Protein AF-A0A521SYL1-F1 (afdb_monomer_lite)

pLDDT: mean 88.96, std 10.72, range [40.34, 98.25]

Secondary structure (DSSP, 8-state):
------HHHHHHHHHHHTT---EE-TTT-PEE--HHHHHHHHHHHHHHTT-SSPPPHHHHHHHHHTSSPPPHHHHHHHHHHHHHHTT--HHHHT---------TTT--TT----S--EE-SSTT---EE--SSTT---SSHHHHHHHHHHHHHHT---

Structure (mmCIF, N/CA/C/O backbone):
data_AF-A0A521SYL1-F1
#
_entry.id   AF-A0A521SYL1-F1
#
loop_
_atom_site.group_PDB
_atom_site.id
_atom_site.type_symbol
_atom_site.label_atom_id
_atom_site.label_alt_id
_atom_site.label_comp_id
_atom_site.label_asym_id
_atom_site.label_entity_id
_atom_site.label_seq_id
_atom_site.pdbx_PDB_ins_code
_atom_site.Cartn_x
_atom_site.Cartn_y
_atom_site.Cartn_z
_atom_site.occupancy
_atom_site.B_iso_or_equiv
_atom_site.auth_seq_id
_atom_site.auth_comp_id
_atom_site.auth_asym_id
_atom_site.auth_atom_id
_atom_site.pdbx_PDB_model_num
ATOM 1 N N . MET A 1 1 ? 18.783 -7.996 12.661 1.00 40.34 1 MET A N 1
ATOM 2 C CA . MET A 1 1 ? 19.261 -7.166 11.539 1.00 40.34 1 MET A CA 1
ATOM 3 C C . MET A 1 1 ? 18.331 -7.431 10.374 1.00 40.34 1 MET A C 1
ATOM 5 O O . MET A 1 1 ? 18.412 -8.509 9.807 1.00 40.34 1 MET A O 1
ATOM 9 N N . SER A 1 2 ? 17.375 -6.540 10.106 1.00 52.72 2 SER A N 1
ATOM 10 C CA . SER A 1 2 ? 16.539 -6.661 8.908 1.00 52.72 2 SER A CA 1
ATOM 11 C C . SER A 1 2 ? 17.394 -6.290 7.705 1.00 52.72 2 SER A C 1
ATOM 13 O O . SER A 1 2 ? 17.942 -5.188 7.682 1.00 52.72 2 SER A O 1
ATOM 15 N N . GLU A 1 3 ? 17.537 -7.195 6.740 1.00 66.12 3 GLU A N 1
ATOM 16 C CA . GLU A 1 3 ? 18.073 -6.844 5.428 1.00 66.12 3 GLU A CA 1
ATOM 17 C C . GLU A 1 3 ? 17.220 -5.705 4.867 1.00 66.12 3 GLU A C 1
ATOM 19 O O . GLU A 1 3 ? 16.008 -5.839 4.681 1.00 66.12 3 GLU A O 1
ATOM 24 N N . LEU A 1 4 ? 17.837 -4.539 4.676 1.00 73.81 4 LEU A N 1
ATOM 25 C CA . LEU A 1 4 ? 17.178 -3.428 4.010 1.00 73.81 4 LEU A CA 1
ATOM 26 C C . LEU A 1 4 ? 16.922 -3.869 2.571 1.00 73.81 4 LEU A C 1
ATOM 28 O O . LEU A 1 4 ? 17.861 -4.031 1.794 1.00 73.81 4 LEU A O 1
ATOM 32 N N . ILE A 1 5 ? 15.651 -4.087 2.230 1.00 83.44 5 ILE A N 1
ATOM 33 C CA . ILE A 1 5 ? 15.237 -4.407 0.864 1.00 83.44 5 ILE A CA 1
ATOM 34 C C . ILE A 1 5 ? 15.779 -3.309 -0.051 1.00 83.44 5 ILE A C 1
ATOM 36 O O . ILE A 1 5 ? 15.399 -2.141 0.067 1.00 83.44 5 ILE A O 1
ATOM 40 N N . ASN A 1 6 ? 16.662 -3.681 -0.978 1.00 93.00 6 ASN A N 1
ATOM 41 C CA . ASN A 1 6 ? 17.156 -2.762 -1.989 1.00 93.00 6 ASN A CA 1
ATOM 42 C C . ASN A 1 6 ? 16.035 -2.490 -3.003 1.00 93.00 6 ASN A C 1
ATOM 44 O O . ASN A 1 6 ? 15.842 -3.229 -3.969 1.00 93.00 6 ASN A O 1
ATOM 48 N N . ILE A 1 7 ? 15.282 -1.414 -2.770 1.00 93.50 7 ILE A N 1
ATOM 49 C CA . ILE A 1 7 ? 14.122 -1.029 -3.587 1.00 93.50 7 ILE A CA 1
ATOM 50 C C . ILE A 1 7 ? 14.477 -0.865 -5.065 1.00 93.50 7 ILE A C 1
ATOM 52 O O . ILE A 1 7 ? 13.649 -1.154 -5.925 1.00 93.50 7 ILE A O 1
ATOM 56 N N . GLN A 1 8 ? 15.697 -0.432 -5.378 1.00 93.50 8 GLN A N 1
ATOM 57 C CA . GLN A 1 8 ? 16.129 -0.221 -6.759 1.00 93.50 8 GLN A CA 1
ATOM 58 C C . GLN A 1 8 ? 16.269 -1.563 -7.477 1.00 93.50 8 GLN A C 1
ATOM 60 O O . GLN A 1 8 ? 15.731 -1.731 -8.568 1.00 93.50 8 GLN A O 1
ATOM 65 N N . GLN A 1 9 ? 16.917 -2.536 -6.829 1.00 92.75 9 GLN A N 1
ATOM 66 C CA . GLN A 1 9 ? 17.039 -3.895 -7.354 1.00 92.75 9 GLN A CA 1
ATOM 67 C C . GLN A 1 9 ? 15.668 -4.558 -7.504 1.00 92.75 9 GLN A C 1
ATOM 69 O O . GLN A 1 9 ? 15.395 -5.187 -8.521 1.00 92.75 9 GLN A O 1
ATOM 74 N N . PHE A 1 10 ? 14.774 -4.342 -6.541 1.00 93.44 10 PHE A N 1
ATOM 75 C CA . PHE A 1 10 ? 13.423 -4.888 -6.604 1.00 93.44 10 PHE A CA 1
ATOM 76 C C . PHE A 1 10 ? 12.596 -4.289 -7.751 1.00 93.44 10 PHE A C 1
ATOM 78 O O . PHE A 1 10 ? 11.907 -5.007 -8.473 1.00 93.44 10 PHE A O 1
ATOM 85 N N . LEU A 1 11 ? 12.700 -2.975 -7.974 1.00 93.94 11 LEU A N 1
ATOM 86 C CA . LEU A 1 11 ? 12.081 -2.324 -9.128 1.00 93.94 11 LEU A CA 1
ATOM 87 C C . LEU A 1 11 ? 12.666 -2.834 -10.451 1.00 93.94 11 LEU A C 1
ATOM 89 O O . LEU A 1 11 ? 11.896 -3.049 -11.384 1.00 93.94 11 LEU A O 1
ATOM 93 N N . SER A 1 12 ? 13.977 -3.087 -10.530 1.00 94.12 12 SER A N 1
ATOM 94 C CA . SER A 1 12 ? 14.588 -3.730 -11.702 1.00 94.12 12 SER A CA 1
ATOM 95 C C . SER A 1 12 ? 13.945 -5.086 -11.998 1.00 94.12 12 SER A C 1
ATOM 97 O O . SER A 1 12 ? 13.530 -5.311 -13.132 1.00 94.12 12 SER A O 1
ATOM 99 N N . THR A 1 13 ? 13.772 -5.941 -10.983 1.00 94.25 13 THR A N 1
ATOM 100 C CA . THR A 1 13 ? 13.094 -7.241 -11.125 1.00 94.25 13 THR A CA 1
ATOM 101 C C . THR A 1 13 ? 11.650 -7.084 -11.602 1.00 94.25 13 THR A C 1
ATOM 103 O O . THR A 1 13 ? 11.205 -7.822 -12.477 1.00 94.25 13 THR A O 1
ATOM 106 N N . ILE A 1 14 ? 10.918 -6.094 -11.081 1.00 93.50 14 ILE A N 1
ATOM 107 C CA . ILE A 1 14 ? 9.549 -5.794 -11.530 1.00 93.50 14 ILE A CA 1
ATOM 108 C C . ILE A 1 14 ? 9.527 -5.383 -13.011 1.00 93.50 14 ILE A C 1
ATOM 110 O O . ILE A 1 14 ? 8.650 -5.829 -13.755 1.00 93.50 14 ILE A O 1
ATOM 114 N N . PHE A 1 15 ? 10.452 -4.525 -13.452 1.00 95.38 15 PHE A N 1
ATOM 115 C CA . PHE A 1 15 ? 10.508 -4.087 -14.849 1.00 95.38 15 PHE A CA 1
ATOM 116 C C . PHE A 1 15 ? 10.892 -5.228 -15.791 1.00 95.38 15 PHE A C 1
ATOM 118 O O . PHE A 1 15 ? 10.240 -5.405 -16.820 1.00 95.38 15 PHE A O 1
ATOM 125 N N . GLU A 1 16 ? 11.894 -6.022 -15.421 1.00 94.19 16 GLU A N 1
ATOM 126 C CA . GLU A 1 16 ? 12.348 -7.182 -16.186 1.00 94.19 16 GLU A CA 1
ATOM 127 C C . GLU A 1 16 ? 11.240 -8.230 -16.332 1.00 94.19 16 GLU A C 1
ATOM 129 O O . GLU A 1 16 ? 10.877 -8.591 -17.450 1.00 94.19 16 GLU A O 1
ATOM 134 N N . ALA A 1 17 ? 10.614 -8.641 -15.226 1.00 93.19 17 ALA A N 1
ATOM 135 C CA . ALA A 1 17 ? 9.551 -9.645 -15.244 1.00 93.19 17 ALA A CA 1
ATOM 136 C C . ALA A 1 17 ? 8.313 -9.210 -16.044 1.00 93.19 17 ALA A C 1
ATOM 138 O O . ALA A 1 17 ? 7.546 -10.043 -16.524 1.00 93.19 17 ALA A O 1
ATOM 139 N N . LYS A 1 18 ? 8.104 -7.898 -16.197 1.00 93.44 18 LYS A N 1
ATOM 140 C CA . LYS A 1 18 ? 7.026 -7.334 -17.017 1.00 93.44 18 LYS A CA 1
ATOM 141 C C . LYS A 1 18 ? 7.431 -7.081 -18.473 1.00 93.44 18 LYS A C 1
ATOM 143 O O . LYS A 1 18 ? 6.593 -6.583 -19.223 1.00 93.44 18 LYS A O 1
ATOM 148 N N . GLY A 1 19 ? 8.671 -7.380 -18.870 1.00 94.62 19 GLY A N 1
ATOM 149 C CA . GLY A 1 19 ? 9.187 -7.104 -20.215 1.00 94.62 19 GLY A CA 1
ATOM 150 C C . GLY A 1 19 ? 9.231 -5.609 -20.546 1.00 94.62 19 GLY A C 1
ATOM 151 O O . GLY A 1 19 ? 8.980 -5.222 -21.683 1.00 94.62 19 GLY A O 1
ATOM 152 N N . ARG A 1 20 ? 9.475 -4.758 -19.541 1.00 94.00 20 ARG A N 1
ATOM 153 C CA . ARG A 1 20 ? 9.437 -3.284 -19.629 1.00 94.00 20 ARG A CA 1
ATOM 154 C C . ARG A 1 20 ? 10.835 -2.660 -19.640 1.00 94.00 20 ARG A C 1
ATOM 156 O O . ARG A 1 20 ? 11.056 -1.610 -19.036 1.00 94.00 20 ARG A O 1
ATOM 163 N N . THR A 1 21 ? 11.790 -3.331 -20.271 1.00 93.19 21 THR A N 1
ATOM 164 C CA . THR A 1 21 ? 13.190 -2.903 -20.337 1.00 93.19 21 THR A CA 1
ATOM 165 C C . THR A 1 21 ? 13.603 -2.715 -21.799 1.00 93.19 21 THR A C 1
ATOM 167 O O . THR A 1 21 ? 13.252 -3.512 -22.663 1.00 93.19 21 THR A O 1
ATOM 170 N N . GLU A 1 22 ? 14.323 -1.631 -22.093 1.00 92.88 22 GLU A N 1
ATOM 171 C CA . GLU A 1 22 ? 14.836 -1.310 -23.440 1.00 92.88 22 GLU A CA 1
ATOM 172 C C . GLU A 1 22 ? 16.319 -1.686 -23.603 1.00 92.88 22 GLU A C 1
ATOM 174 O O . GLU A 1 22 ? 16.859 -1.690 -24.706 1.00 92.88 22 GLU A O 1
ATOM 179 N N . GLY A 1 23 ? 16.997 -1.986 -22.495 1.00 92.81 23 GLY A N 1
ATOM 180 C CA . GLY A 1 23 ? 18.421 -2.292 -22.448 1.00 92.81 23 GLY A CA 1
ATOM 181 C C . GLY A 1 23 ? 18.978 -2.105 -21.042 1.00 92.81 23 GLY A C 1
ATOM 182 O O . GLY A 1 23 ? 18.219 -1.948 -20.085 1.00 92.81 23 GLY A O 1
ATOM 183 N N . VAL A 1 24 ? 20.303 -2.091 -20.919 1.00 93.56 24 VAL A N 1
ATOM 184 C CA . VAL A 1 24 ? 21.017 -1.849 -19.658 1.00 93.56 24 VAL A CA 1
ATOM 185 C C . VAL A 1 24 ? 21.933 -0.645 -19.842 1.00 93.56 24 VAL A C 1
ATOM 187 O O . VAL A 1 24 ? 22.672 -0.568 -20.821 1.00 93.56 24 VAL A O 1
ATOM 190 N N . ASP A 1 25 ? 21.881 0.306 -18.913 1.00 90.62 25 ASP A N 1
ATOM 191 C CA . ASP A 1 25 ? 22.804 1.435 -18.875 1.00 90.62 25 ASP A CA 1
ATOM 192 C C . ASP A 1 25 ? 24.220 0.917 -18.562 1.00 90.62 25 ASP A C 1
ATOM 194 O O . ASP A 1 25 ? 24.444 0.388 -17.468 1.00 90.62 25 ASP A O 1
ATOM 198 N N . PRO A 1 26 ? 25.198 1.091 -19.470 1.00 91.69 26 PRO A N 1
ATOM 199 C C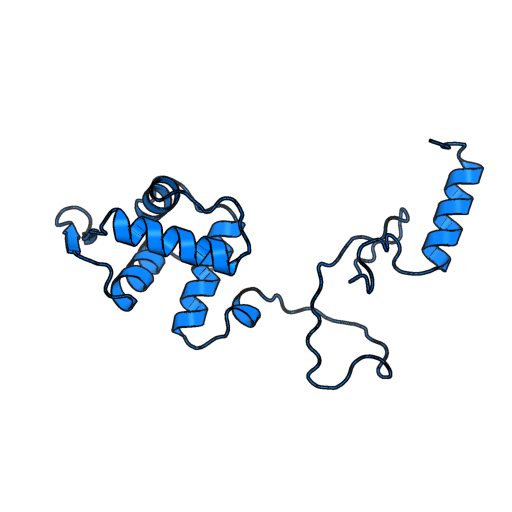A . PRO A 1 26 ? 26.546 0.559 -19.287 1.00 91.69 26 PRO A CA 1
ATOM 200 C C . PRO A 1 26 ? 27.292 1.188 -18.104 1.00 91.69 26 PRO A C 1
ATOM 202 O O . PRO A 1 26 ? 28.272 0.615 -17.634 1.00 91.69 26 PRO A O 1
ATOM 205 N N . LYS A 1 27 ? 26.865 2.361 -17.616 1.00 92.50 27 LYS A N 1
ATOM 206 C CA . LYS A 1 27 ? 27.509 3.045 -16.485 1.00 92.50 27 LYS A CA 1
ATOM 207 C C . LYS A 1 27 ? 26.976 2.573 -15.143 1.00 92.50 27 LYS A C 1
ATOM 209 O O . LYS A 1 27 ? 27.730 2.493 -14.180 1.00 92.50 27 LYS A O 1
ATOM 214 N N . THR A 1 28 ? 25.671 2.328 -15.064 1.00 89.56 28 THR A N 1
ATOM 215 C CA . THR A 1 28 ? 24.993 2.042 -13.791 1.00 89.56 28 THR A CA 1
ATOM 216 C C . THR A 1 28 ? 24.595 0.579 -13.634 1.00 89.56 28 THR A C 1
ATOM 218 O O . THR A 1 28 ? 24.240 0.174 -12.529 1.00 89.56 28 THR A O 1
ATOM 221 N N . GLY A 1 29 ? 24.623 -0.211 -14.713 1.00 90.38 29 GLY A N 1
ATOM 222 C CA . GLY A 1 29 ? 24.138 -1.592 -14.733 1.00 90.38 29 GLY A CA 1
ATOM 223 C C . GLY A 1 29 ? 22.619 -1.713 -14.566 1.00 90.38 29 GLY A C 1
ATOM 224 O O . GLY A 1 29 ? 22.108 -2.814 -14.384 1.00 90.38 29 GLY A O 1
ATOM 225 N N . ARG A 1 30 ? 21.881 -0.596 -14.596 1.00 89.12 30 ARG A N 1
ATOM 226 C CA . ARG A 1 30 ? 20.425 -0.565 -14.409 1.00 89.12 30 ARG A CA 1
ATOM 227 C C . ARG A 1 30 ? 19.704 -0.731 -15.736 1.00 89.12 30 ARG A C 1
ATOM 229 O O . ARG A 1 30 ? 20.183 -0.261 -16.764 1.00 89.12 30 ARG A O 1
ATOM 236 N N . PHE A 1 31 ? 18.509 -1.313 -15.709 1.00 93.06 31 PHE A N 1
ATOM 237 C CA . PHE A 1 31 ? 17.671 -1.360 -16.899 1.00 93.06 31 PHE A CA 1
ATOM 238 C C . PHE A 1 31 ? 17.236 0.044 -17.326 1.00 93.06 31 PHE A C 1
ATOM 240 O O . PHE A 1 31 ? 16.806 0.858 -16.500 1.00 93.06 31 PHE A O 1
ATOM 247 N N . LEU A 1 32 ? 17.319 0.303 -18.627 1.00 93.25 32 LEU A N 1
ATOM 248 C CA . LEU A 1 32 ? 16.690 1.446 -19.269 1.00 93.25 32 LEU A CA 1
ATOM 249 C C . LEU A 1 32 ? 15.195 1.152 -19.391 1.00 93.25 32 LEU A C 1
ATOM 251 O O . LEU A 1 32 ? 14.805 0.104 -19.901 1.00 93.25 32 LEU A O 1
ATOM 255 N N . VAL A 1 33 ? 14.367 2.064 -18.889 1.00 95.25 33 VAL A N 1
ATOM 256 C CA . VAL A 1 33 ? 12.908 1.922 -18.865 1.00 95.25 33 VAL A CA 1
ATOM 257 C C . VAL A 1 33 ? 12.303 3.120 -19.576 1.00 95.25 33 VAL A C 1
ATOM 259 O O . VAL A 1 33 ? 12.585 4.269 -19.220 1.00 95.25 33 VAL A O 1
ATOM 262 N N . SER A 1 34 ? 11.448 2.859 -20.564 1.00 96.62 34 SER A N 1
ATOM 263 C CA . SER A 1 34 ? 10.797 3.912 -21.336 1.00 96.62 34 SER A CA 1
ATOM 264 C C . SER A 1 34 ? 9.924 4.796 -20.435 1.00 96.62 34 SER A C 1
ATOM 266 O O . SER A 1 34 ? 9.343 4.356 -19.435 1.00 96.62 34 SER A O 1
ATOM 268 N N . ARG A 1 35 ? 9.739 6.070 -20.807 1.00 96.38 35 ARG A N 1
ATOM 269 C CA . ARG A 1 35 ? 8.826 6.969 -20.071 1.00 96.38 35 ARG A CA 1
ATOM 270 C C . ARG A 1 35 ? 7.392 6.421 -20.029 1.00 96.38 35 ARG A C 1
ATOM 272 O O . ARG A 1 35 ? 6.677 6.667 -19.055 1.00 96.38 35 ARG A O 1
ATOM 279 N N . LYS A 1 36 ? 6.973 5.706 -21.080 1.00 97.00 36 LYS A N 1
ATOM 280 C CA . LYS A 1 36 ? 5.656 5.067 -21.182 1.00 97.00 36 LYS A CA 1
ATOM 281 C C . LYS A 1 36 ? 5.525 3.940 -20.158 1.00 97.00 36 LYS A C 1
ATOM 283 O O . LYS A 1 36 ? 4.549 3.924 -19.412 1.00 97.00 36 LYS A O 1
ATOM 288 N N . ASP A 1 37 ? 6.518 3.064 -20.064 1.00 96.94 37 ASP A N 1
ATOM 289 C CA . ASP A 1 37 ? 6.512 1.950 -19.113 1.00 96.94 37 ASP A CA 1
ATOM 290 C C . ASP A 1 37 ? 6.599 2.430 -17.669 1.00 96.94 37 ASP A C 1
ATOM 292 O O . ASP A 1 37 ? 5.888 1.923 -16.800 1.00 96.94 37 ASP A O 1
ATOM 296 N N . MET A 1 38 ? 7.375 3.487 -17.422 1.00 97.12 38 MET A N 1
ATOM 297 C CA . MET A 1 38 ? 7.417 4.148 -16.121 1.00 97.12 38 MET A CA 1
ATOM 298 C C . MET A 1 38 ? 6.035 4.694 -15.720 1.00 97.12 38 MET A C 1
ATOM 300 O O . MET A 1 38 ? 5.623 4.571 -14.566 1.00 97.12 38 MET A O 1
ATOM 304 N N . ALA A 1 39 ? 5.287 5.267 -16.669 1.00 97.56 39 ALA A N 1
ATOM 305 C CA . ALA A 1 39 ? 3.926 5.745 -16.430 1.00 97.56 39 ALA A CA 1
ATOM 306 C C . ALA A 1 39 ? 2.940 4.603 -16.148 1.00 97.56 39 ALA A C 1
ATOM 308 O O . ALA A 1 39 ? 2.156 4.698 -15.201 1.00 97.56 39 ALA A O 1
ATOM 309 N N . LEU A 1 40 ? 3.008 3.517 -16.925 1.00 97.31 40 LEU A N 1
ATOM 310 C CA . LEU A 1 40 ? 2.171 2.331 -16.731 1.00 97.31 40 LEU A CA 1
ATOM 311 C C . LEU A 1 40 ? 2.426 1.688 -15.365 1.00 97.31 40 LEU A C 1
ATOM 313 O O . LEU A 1 40 ? 1.481 1.436 -14.617 1.00 97.31 40 LEU A O 1
ATOM 317 N N . THR A 1 41 ? 3.692 1.496 -14.988 1.00 96.75 41 THR A N 1
ATOM 318 C CA . THR A 1 41 ? 4.048 0.957 -13.669 1.00 96.75 41 THR A CA 1
ATOM 319 C C . THR A 1 41 ? 3.587 1.889 -12.546 1.00 96.75 41 THR A C 1
ATOM 321 O O . THR A 1 41 ? 3.001 1.421 -11.571 1.00 96.75 41 THR A O 1
ATOM 324 N N . ALA A 1 42 ? 3.752 3.210 -12.680 1.00 97.69 42 ALA A N 1
ATOM 325 C CA . ALA A 1 42 ? 3.266 4.161 -11.676 1.00 97.69 42 ALA A CA 1
ATOM 326 C C . ALA A 1 42 ? 1.734 4.104 -11.498 1.00 97.69 42 ALA A C 1
ATOM 328 O O . ALA A 1 42 ? 1.235 4.188 -10.368 1.00 97.69 42 ALA A O 1
ATOM 329 N N . GLN A 1 43 ? 0.982 3.916 -12.586 1.00 97.75 43 GLN A N 1
ATOM 330 C CA . GLN A 1 43 ? -0.471 3.744 -12.547 1.00 97.75 43 GLN A CA 1
ATOM 331 C C . GLN A 1 43 ? -0.871 2.416 -11.887 1.00 97.75 43 GLN A C 1
ATOM 333 O O . GLN A 1 43 ? -1.754 2.405 -11.026 1.00 97.75 43 GLN A O 1
ATOM 338 N N . GLU A 1 44 ? -0.201 1.314 -12.232 1.00 96.44 44 GLU A N 1
ATOM 339 C CA . GLU A 1 44 ? -0.430 0.000 -11.619 1.00 96.44 44 GLU A CA 1
ATOM 340 C C . GLU A 1 44 ? -0.166 0.026 -10.110 1.00 96.44 44 GLU A C 1
ATOM 342 O O . GLU A 1 44 ? -1.027 -0.395 -9.335 1.00 96.44 44 GLU A O 1
ATOM 347 N N . LEU A 1 45 ? 0.969 0.592 -9.691 1.00 96.19 45 LEU A N 1
ATOM 348 C CA . LEU A 1 45 ? 1.299 0.785 -8.279 1.00 96.19 45 LEU A CA 1
ATOM 349 C C . LEU A 1 45 ? 0.226 1.626 -7.576 1.00 96.19 45 LEU A C 1
ATOM 351 O O . LEU A 1 45 ? -0.225 1.273 -6.489 1.00 96.19 45 LEU A O 1
ATOM 355 N N . SER A 1 46 ? -0.223 2.721 -8.197 1.00 96.94 46 SER A N 1
ATOM 356 C CA . SER A 1 46 ? -1.252 3.593 -7.610 1.00 96.94 46 SER A CA 1
ATOM 357 C C . SER A 1 46 ? -2.576 2.855 -7.404 1.00 96.94 46 SER A C 1
ATOM 359 O O . SER A 1 46 ? -3.225 3.037 -6.371 1.00 96.94 46 SER A O 1
ATOM 361 N N . ARG A 1 47 ? -2.954 1.985 -8.350 1.00 94.38 47 ARG A N 1
ATOM 362 C CA . ARG A 1 47 ? -4.168 1.160 -8.280 1.00 94.38 47 ARG A CA 1
ATOM 363 C C . ARG A 1 47 ? -4.115 0.148 -7.135 1.00 94.38 47 ARG A C 1
ATOM 365 O O . ARG A 1 47 ? -5.121 -0.010 -6.451 1.00 94.38 47 ARG A O 1
ATOM 372 N N . LEU A 1 48 ? -2.962 -0.485 -6.892 1.00 92.88 48 LEU A N 1
ATOM 373 C CA . LEU A 1 48 ? -2.796 -1.490 -5.827 1.00 92.88 48 LEU A CA 1
ATOM 374 C C . LEU A 1 48 ? -3.109 -0.950 -4.426 1.00 92.88 48 LEU A C 1
ATOM 376 O O . LEU A 1 48 ? -3.542 -1.706 -3.563 1.00 92.88 48 LEU A O 1
ATOM 380 N N . VAL A 1 49 ? -2.916 0.351 -4.204 1.00 92.69 49 VAL A N 1
ATOM 381 C CA . VAL A 1 49 ? -3.101 0.997 -2.893 1.00 92.69 49 VAL A CA 1
ATOM 382 C C . VAL A 1 49 ? -4.167 2.098 -2.906 1.00 92.69 49 VAL A C 1
ATOM 384 O O . VAL A 1 49 ? -4.186 2.960 -2.020 1.00 92.69 49 VAL A O 1
ATOM 387 N N . GLY A 1 50 ? -5.014 2.139 -3.939 1.00 91.50 50 GLY A N 1
ATOM 388 C CA . GLY A 1 50 ? -6.080 3.137 -4.069 1.00 91.50 50 GLY A CA 1
ATOM 389 C C . GLY A 1 50 ? -5.579 4.583 -3.965 1.00 91.50 50 GLY A C 1
ATOM 390 O O . GLY A 1 50 ? -6.172 5.404 -3.266 1.00 91.50 50 GLY A O 1
ATOM 391 N N . LYS A 1 51 ? -4.426 4.912 -4.560 1.00 95.25 51 LYS A N 1
ATOM 392 C CA . LYS A 1 51 ? -3.904 6.285 -4.559 1.00 95.25 51 LYS A CA 1
ATOM 393 C C . LYS A 1 51 ? -4.506 7.100 -5.711 1.00 95.25 51 LYS A C 1
ATOM 395 O O . LYS A 1 51 ? -4.349 6.737 -6.871 1.00 95.25 51 LYS A O 1
ATOM 400 N N . GLN A 1 52 ? -5.102 8.244 -5.368 1.00 94.19 52 GLN A N 1
ATOM 401 C CA . GLN A 1 52 ? -5.619 9.265 -6.287 1.00 94.19 52 GLN A CA 1
ATOM 402 C C . GLN A 1 52 ? -5.049 10.645 -5.877 1.00 94.19 52 GLN A C 1
ATOM 404 O O . GLN A 1 52 ? -5.109 10.967 -4.687 1.00 94.19 52 GLN A O 1
ATOM 409 N N . PRO A 1 53 ? -4.456 11.444 -6.790 1.00 95.62 53 PRO A N 1
ATOM 410 C CA . PRO A 1 53 ? -4.082 11.082 -8.162 1.00 95.62 53 PRO A CA 1
ATOM 411 C C . PRO A 1 53 ? -2.932 10.049 -8.198 1.00 95.62 53 PRO A C 1
ATOM 413 O O . PRO A 1 53 ? -2.198 9.926 -7.203 1.00 95.62 53 PRO A O 1
ATOM 416 N N . PRO A 1 54 ? -2.745 9.321 -9.321 1.00 97.25 54 PRO A N 1
ATOM 417 C CA . PRO A 1 54 ? -1.619 8.406 -9.492 1.00 97.25 54 PRO A CA 1
ATOM 418 C C . PRO A 1 54 ? -0.263 9.093 -9.304 1.00 97.25 54 PRO A C 1
ATOM 420 O O . PRO A 1 54 ? -0.122 10.300 -9.517 1.00 97.25 54 PRO A O 1
ATOM 423 N N . TRP A 1 55 ? 0.760 8.327 -8.924 1.00 98.25 55 TRP A N 1
ATOM 424 C CA . TRP A 1 55 ? 2.129 8.842 -8.939 1.00 98.25 55 TRP A CA 1
ATOM 425 C C . TRP A 1 55 ? 2.552 9.237 -10.354 1.00 98.25 55 TRP A C 1
ATOM 427 O O . TRP A 1 55 ? 2.211 8.575 -11.332 1.00 98.25 55 TRP A O 1
ATOM 437 N N . SER A 1 56 ? 3.331 10.313 -10.457 1.00 98.06 56 SER A N 1
ATOM 438 C CA . SER A 1 56 ? 3.906 10.712 -11.735 1.00 98.06 56 SER A CA 1
ATOM 439 C C . SER A 1 56 ? 5.038 9.755 -12.138 1.00 98.06 56 SER A C 1
ATOM 441 O O . SER A 1 56 ? 5.727 9.217 -11.265 1.00 98.06 56 SER A O 1
ATOM 443 N N . PRO A 1 57 ? 5.318 9.602 -13.445 1.00 97.62 57 PRO A N 1
ATOM 444 C CA . PRO A 1 57 ? 6.455 8.806 -13.906 1.00 97.62 57 PRO A CA 1
ATOM 445 C C . PRO A 1 57 ? 7.785 9.316 -13.335 1.00 97.62 57 PRO A C 1
ATOM 447 O O . PRO A 1 57 ? 8.668 8.528 -13.025 1.00 97.62 57 PRO A O 1
ATOM 450 N N . ARG A 1 58 ? 7.914 10.639 -13.135 1.00 97.81 58 ARG A N 1
ATOM 451 C CA . ARG A 1 58 ? 9.105 11.255 -12.526 1.00 97.81 58 ARG A CA 1
ATOM 452 C C . ARG A 1 58 ? 9.295 10.828 -11.071 1.00 97.81 58 ARG A C 1
ATOM 454 O O . ARG A 1 58 ? 10.422 10.571 -10.678 1.00 97.81 58 ARG A O 1
ATOM 461 N N . ALA A 1 59 ? 8.215 10.726 -10.292 1.00 97.62 59 ALA A N 1
ATOM 462 C CA . ALA A 1 59 ? 8.306 10.280 -8.904 1.00 97.62 59 ALA A CA 1
ATOM 463 C C . ALA A 1 59 ? 8.829 8.838 -8.815 1.00 97.62 59 ALA A C 1
ATOM 465 O O . ALA A 1 59 ? 9.736 8.568 -8.032 1.00 97.62 59 ALA A O 1
ATOM 466 N N . LEU A 1 60 ? 8.307 7.936 -9.655 1.00 97.38 60 LEU A N 1
ATOM 467 C CA . LEU A 1 60 ? 8.793 6.556 -9.720 1.00 97.38 60 LEU A CA 1
ATOM 468 C C . LEU A 1 60 ? 10.235 6.484 -10.246 1.00 97.38 60 LEU A C 1
ATOM 470 O O . LEU A 1 60 ? 11.049 5.760 -9.682 1.00 97.38 60 LEU A O 1
ATOM 474 N N . GLN A 1 61 ? 10.578 7.288 -11.257 1.00 96.94 61 GLN A N 1
ATOM 475 C CA . GLN A 1 61 ? 11.941 7.386 -11.784 1.00 96.94 61 GLN A CA 1
ATOM 476 C C . GLN A 1 61 ? 12.947 7.834 -10.718 1.00 96.94 6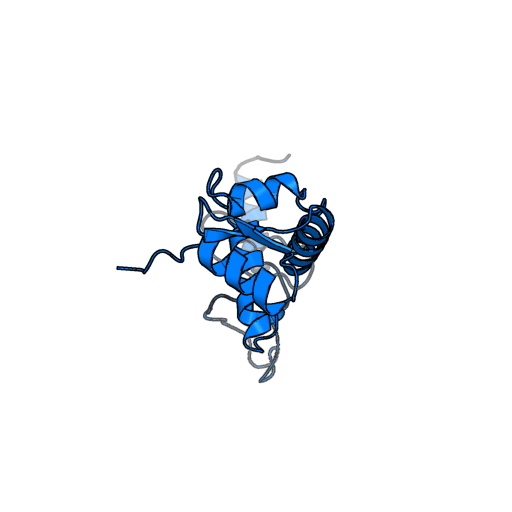1 GLN A C 1
ATOM 478 O O . GLN A 1 61 ? 14.043 7.285 -10.672 1.00 96.94 61 GLN A O 1
ATOM 483 N N . SER A 1 62 ? 12.608 8.808 -9.867 1.00 97.25 62 SER A N 1
ATOM 484 C CA . SER A 1 62 ? 13.494 9.243 -8.777 1.00 97.25 62 SER A CA 1
ATOM 485 C C . SER A 1 62 ? 13.748 8.127 -7.763 1.00 97.25 62 SER A C 1
ATOM 487 O O . SER A 1 62 ? 14.881 7.945 -7.325 1.00 97.25 62 SER A O 1
ATOM 489 N N . VAL A 1 63 ? 12.717 7.343 -7.432 1.00 97.19 63 VAL A N 1
ATOM 490 C CA . VAL A 1 63 ? 12.863 6.175 -6.550 1.00 97.19 63 VAL A CA 1
ATOM 491 C C . VAL A 1 63 ? 13.717 5.092 -7.206 1.00 97.19 63 VAL A C 1
ATOM 493 O O . VAL A 1 63 ? 14.660 4.598 -6.594 1.00 97.19 63 VAL A O 1
ATOM 496 N N . TYR A 1 64 ? 13.452 4.774 -8.474 1.00 95.94 64 TYR A N 1
ATOM 497 C CA . TYR A 1 64 ? 14.235 3.803 -9.241 1.00 95.94 64 TYR A CA 1
ATOM 498 C C . TYR A 1 64 ? 15.704 4.223 -9.401 1.00 95.94 64 TYR A C 1
ATOM 500 O O . TYR A 1 64 ? 16.615 3.409 -9.267 1.00 95.94 64 TYR A O 1
ATOM 508 N N . ALA A 1 65 ? 15.954 5.515 -9.623 1.00 94.81 65 ALA A N 1
ATOM 509 C CA . ALA A 1 65 ? 17.299 6.071 -9.705 1.00 94.81 65 ALA A CA 1
ATOM 510 C C . ALA A 1 65 ? 18.018 6.114 -8.345 1.00 94.81 65 ALA A C 1
ATOM 512 O O . ALA A 1 65 ? 19.233 6.328 -8.310 1.00 94.81 65 ALA A O 1
ATOM 513 N N . GLY A 1 66 ? 17.294 5.920 -7.240 1.00 94.69 66 GLY A N 1
ATOM 514 C CA . GLY A 1 66 ? 17.826 6.042 -5.889 1.00 94.69 66 GLY A CA 1
ATOM 515 C C . GLY A 1 66 ? 18.059 7.479 -5.436 1.00 94.69 66 GLY A C 1
ATOM 516 O O . GLY A 1 66 ? 18.772 7.688 -4.464 1.00 94.69 66 GLY A O 1
ATOM 517 N N . THR A 1 67 ? 17.492 8.469 -6.132 1.00 96.69 67 THR A N 1
ATOM 518 C CA . THR A 1 67 ? 17.618 9.879 -5.736 1.00 96.69 67 THR A CA 1
ATOM 519 C C . THR A 1 67 ? 16.620 10.269 -4.654 1.00 96.69 67 THR A C 1
ATOM 521 O O . THR A 1 67 ? 16.889 11.201 -3.907 1.00 96.69 67 THR A O 1
ATOM 524 N N . ASN A 1 68 ? 15.502 9.542 -4.544 1.00 97.00 68 ASN A N 1
ATOM 525 C CA . ASN A 1 68 ? 14.512 9.701 -3.481 1.00 97.00 68 ASN A CA 1
ATOM 526 C C . ASN A 1 68 ? 14.151 8.342 -2.873 1.00 97.00 68 ASN A C 1
ATOM 528 O O . ASN A 1 68 ? 14.012 7.354 -3.592 1.00 97.00 68 ASN A O 1
ATOM 532 N N . GLU A 1 69 ? 13.901 8.303 -1.567 1.00 95.81 69 GLU A N 1
ATOM 533 C CA . GLU A 1 69 ? 13.287 7.137 -0.931 1.00 95.81 69 GLU A CA 1
ATOM 534 C C . GLU A 1 69 ? 11.780 7.065 -1.236 1.00 95.81 69 GLU A C 1
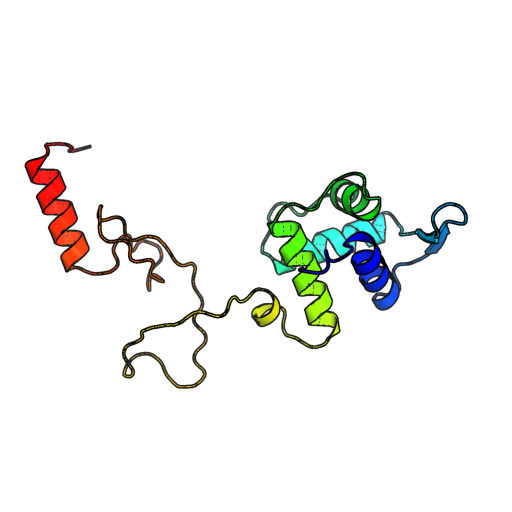ATOM 536 O O . GLU A 1 69 ? 11.107 8.100 -1.348 1.00 95.81 69 GLU A O 1
ATOM 541 N N . PRO A 1 70 ? 11.198 5.859 -1.364 1.00 96.69 70 PRO A N 1
ATOM 542 C CA . PRO A 1 70 ? 9.758 5.727 -1.511 1.00 96.69 70 PRO A CA 1
ATOM 543 C C . PRO A 1 70 ? 9.054 6.083 -0.196 1.00 96.69 70 PRO A C 1
ATOM 545 O O . PRO A 1 70 ? 9.349 5.538 0.865 1.00 96.69 70 PRO A O 1
ATOM 548 N N . GLY A 1 71 ? 8.026 6.930 -0.260 1.00 95.69 71 GLY A N 1
ATOM 549 C CA . GLY A 1 71 ? 7.121 7.105 0.879 1.00 95.69 71 GLY A CA 1
ATOM 550 C C . GLY A 1 71 ? 6.384 5.799 1.222 1.00 95.69 71 GLY A C 1
ATOM 551 O O . GLY A 1 71 ? 6.173 4.955 0.350 1.00 95.69 71 GLY A O 1
ATOM 552 N N . LYS A 1 72 ? 5.904 5.661 2.469 1.00 93.44 72 LYS A N 1
ATOM 553 C CA . LYS A 1 72 ? 5.258 4.434 2.999 1.00 93.44 72 LYS A CA 1
ATOM 554 C C . LYS A 1 72 ? 4.236 3.796 2.048 1.00 93.44 72 LYS A C 1
ATOM 556 O O . LYS A 1 72 ? 4.239 2.589 1.845 1.00 93.44 72 LYS A O 1
ATOM 561 N N . LYS A 1 73 ? 3.377 4.614 1.428 1.00 94.50 73 LYS A N 1
ATOM 562 C CA . LYS A 1 73 ? 2.331 4.140 0.507 1.00 94.50 73 LYS A CA 1
ATOM 563 C C . LYS A 1 73 ? 2.896 3.602 -0.817 1.00 94.50 73 LYS A C 1
ATOM 565 O O . LYS A 1 73 ? 2.343 2.652 -1.357 1.00 94.50 73 LYS A O 1
ATOM 570 N N . MET A 1 74 ? 3.980 4.188 -1.334 1.00 96.69 74 MET A N 1
ATOM 571 C CA . MET A 1 74 ? 4.658 3.684 -2.536 1.00 96.69 74 MET A CA 1
ATOM 572 C C . MET A 1 74 ? 5.424 2.404 -2.226 1.00 96.69 74 MET A C 1
ATOM 574 O O . MET A 1 74 ? 5.320 1.453 -2.990 1.00 96.69 74 MET A O 1
ATOM 578 N N . LEU A 1 75 ? 6.118 2.355 -1.087 1.00 94.88 75 LEU A N 1
ATOM 579 C CA . LEU A 1 75 ? 6.788 1.144 -0.626 1.00 94.88 75 LEU A CA 1
ATOM 580 C C . LEU A 1 75 ? 5.801 -0.028 -0.512 1.00 94.88 7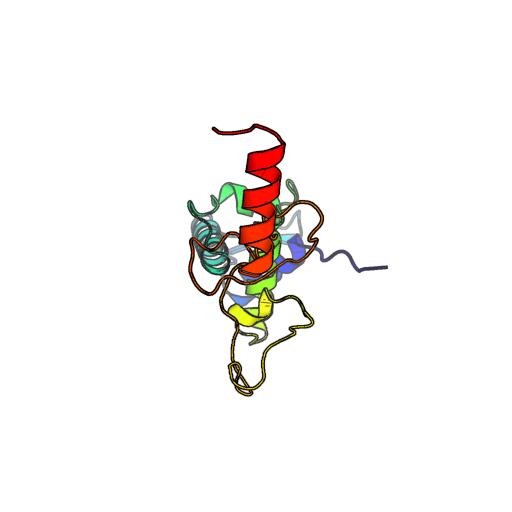5 LEU A C 1
ATOM 582 O O . LEU A 1 75 ? 6.052 -1.084 -1.080 1.00 94.88 75 LEU A O 1
ATOM 586 N N . ALA A 1 76 ? 4.643 0.183 0.124 1.00 92.56 76 ALA A N 1
ATOM 587 C CA . ALA A 1 76 ? 3.585 -0.826 0.201 1.00 92.56 76 ALA A CA 1
ATOM 588 C C . ALA A 1 76 ? 3.107 -1.281 -1.191 1.00 92.56 76 ALA A C 1
ATOM 590 O O . ALA A 1 76 ? 2.987 -2.475 -1.441 1.00 92.56 76 ALA A O 1
ATOM 591 N N . ALA A 1 77 ? 2.907 -0.351 -2.132 1.00 95.00 77 ALA A N 1
ATOM 592 C CA . ALA A 1 77 ? 2.538 -0.698 -3.505 1.00 95.00 77 ALA A CA 1
ATOM 593 C C . ALA A 1 77 ? 3.612 -1.534 -4.224 1.00 95.00 77 ALA A C 1
ATOM 595 O O . ALA A 1 77 ? 3.265 -2.477 -4.934 1.00 95.00 77 ALA A O 1
ATOM 596 N N . ILE A 1 78 ? 4.894 -1.199 -4.042 1.00 95.44 78 ILE A N 1
ATOM 597 C CA . ILE A 1 78 ? 6.028 -1.920 -4.635 1.00 95.44 78 ILE A CA 1
ATOM 598 C C . ILE A 1 78 ? 6.085 -3.348 -4.083 1.00 95.44 78 ILE A C 1
ATOM 600 O O . ILE A 1 78 ? 6.111 -4.299 -4.861 1.00 95.44 78 ILE A O 1
ATOM 604 N N . LEU A 1 79 ? 6.019 -3.506 -2.757 1.00 93.00 79 LEU A N 1
ATOM 605 C CA . LEU A 1 79 ? 6.002 -4.817 -2.101 1.00 93.00 79 LEU A CA 1
ATOM 606 C C . LEU A 1 79 ? 4.787 -5.647 -2.531 1.00 93.00 79 LEU A C 1
ATOM 608 O O . LEU A 1 79 ? 4.926 -6.824 -2.852 1.00 93.00 79 LEU A O 1
ATOM 612 N N . ALA A 1 80 ? 3.609 -5.025 -2.620 1.00 92.56 80 ALA A N 1
ATOM 613 C CA . ALA A 1 80 ? 2.397 -5.695 -3.073 1.00 92.56 80 ALA A CA 1
ATOM 614 C C . ALA A 1 80 ? 2.474 -6.167 -4.527 1.00 92.56 80 ALA A C 1
ATOM 616 O O . ALA A 1 80 ? 1.931 -7.218 -4.861 1.00 92.56 80 ALA A O 1
ATOM 617 N N . MET A 1 81 ? 3.140 -5.399 -5.392 1.00 94.75 81 MET A N 1
ATOM 618 C CA . MET A 1 81 ? 3.367 -5.798 -6.776 1.00 94.75 81 MET A CA 1
ATOM 619 C C . MET A 1 81 ? 4.321 -6.990 -6.866 1.00 94.75 81 MET A C 1
ATOM 621 O O . MET A 1 81 ? 4.034 -7.914 -7.620 1.00 94.75 81 MET A O 1
ATOM 625 N N . GLY A 1 82 ? 5.403 -6.993 -6.085 1.00 92.50 82 GLY A N 1
ATOM 626 C CA . GLY A 1 82 ? 6.327 -8.125 -6.034 1.00 92.50 82 GLY A CA 1
ATOM 627 C C . GLY A 1 82 ? 5.662 -9.398 -5.513 1.00 92.50 82 GLY A C 1
ATOM 628 O O . GLY A 1 82 ? 5.691 -10.418 -6.186 1.00 92.50 82 GLY A O 1
ATOM 629 N N . ALA A 1 83 ? 4.921 -9.311 -4.408 1.00 90.81 83 ALA A N 1
ATOM 630 C CA . ALA A 1 83 ? 4.154 -10.446 -3.895 1.00 90.81 83 ALA A CA 1
ATOM 631 C C . ALA A 1 83 ? 3.135 -10.983 -4.924 1.00 90.81 83 ALA A C 1
ATOM 633 O O . ALA A 1 83 ? 2.925 -12.189 -5.024 1.00 90.81 83 ALA A O 1
ATOM 634 N N . ALA A 1 84 ? 2.527 -10.103 -5.729 1.00 91.06 84 ALA A N 1
ATOM 635 C CA . ALA A 1 84 ? 1.640 -10.516 -6.816 1.00 91.06 84 ALA A CA 1
ATOM 636 C C . ALA A 1 84 ? 2.361 -11.265 -7.944 1.00 91.06 84 ALA A C 1
ATOM 638 O O . ALA A 1 84 ? 1.747 -12.120 -8.582 1.00 91.06 84 ALA A O 1
ATOM 639 N N . MET A 1 85 ? 3.644 -10.978 -8.179 1.00 91.25 85 MET A N 1
ATOM 640 C CA . MET A 1 85 ? 4.479 -11.756 -9.100 1.00 91.25 85 MET A CA 1
ATOM 641 C C . MET A 1 85 ? 4.768 -13.158 -8.548 1.00 91.25 85 MET A C 1
ATOM 643 O O . MET A 1 85 ? 4.816 -14.104 -9.328 1.00 91.25 85 MET A O 1
ATOM 647 N N . ASP A 1 86 ? 4.819 -13.310 -7.223 1.00 91.06 86 ASP A N 1
ATOM 648 C CA . ASP A 1 86 ? 4.943 -14.602 -6.528 1.00 91.06 86 ASP A CA 1
ATOM 649 C C . ASP A 1 86 ? 3.593 -15.338 -6.357 1.00 91.06 86 ASP A C 1
ATOM 651 O O . ASP A 1 86 ? 3.477 -16.298 -5.596 1.00 91.06 86 ASP A O 1
ATOM 655 N N . GLY A 1 87 ? 2.532 -14.881 -7.033 1.00 91.12 87 GLY A N 1
ATOM 656 C CA . GLY A 1 87 ? 1.197 -15.489 -6.973 1.00 91.12 87 GLY A CA 1
ATOM 657 C C . GLY A 1 87 ? 0.388 -15.149 -5.715 1.00 91.12 87 GLY A C 1
ATOM 658 O O . GLY A 1 87 ? -0.732 -15.641 -5.550 1.00 91.12 87 GLY A O 1
ATOM 659 N N . VAL A 1 88 ? 0.892 -14.280 -4.835 1.00 89.06 88 VAL A N 1
ATOM 660 C CA . VAL A 1 88 ? 0.144 -13.802 -3.667 1.00 89.06 88 VAL A CA 1
ATOM 661 C C . VAL A 1 88 ? -0.865 -12.751 -4.114 1.00 89.06 88 VAL A C 1
ATOM 663 O O . VAL A 1 88 ? -0.517 -11.748 -4.729 1.00 89.06 88 VAL A O 1
ATOM 666 N N . SER A 1 89 ? -2.144 -12.929 -3.777 1.00 84.69 89 SER A N 1
ATOM 667 C CA . SER A 1 89 ? -3.143 -11.921 -4.152 1.00 84.69 89 SER A CA 1
ATOM 668 C C . SER A 1 89 ? -2.766 -10.532 -3.588 1.00 84.69 89 SER A C 1
ATOM 670 O O . SER A 1 89 ? -2.388 -10.435 -2.415 1.00 84.69 89 SER A O 1
ATOM 672 N N . PRO A 1 90 ? -2.934 -9.432 -4.350 1.00 77.12 90 PRO A N 1
ATOM 673 C CA . PRO A 1 90 ? -2.674 -8.075 -3.857 1.00 77.12 90 PRO A CA 1
ATOM 674 C C . PRO A 1 90 ? -3.411 -7.729 -2.560 1.00 77.12 90 PRO A C 1
ATOM 676 O O . PRO A 1 90 ? -2.939 -6.931 -1.752 1.00 77.12 90 PRO A O 1
ATOM 679 N N . ALA A 1 91 ? -4.575 -8.356 -2.359 1.00 74.31 91 ALA A N 1
ATOM 680 C CA . ALA A 1 91 ? -5.357 -8.224 -1.144 1.00 74.31 91 ALA A CA 1
ATOM 681 C C . ALA A 1 91 ? -4.616 -8.769 0.082 1.00 74.31 91 ALA A C 1
ATOM 683 O O . ALA A 1 91 ? -4.780 -8.199 1.151 1.00 74.31 91 ALA A O 1
ATOM 684 N N . LEU A 1 92 ? -3.835 -9.848 -0.052 1.00 77.88 92 LEU A N 1
ATOM 685 C CA . LEU A 1 92 ? -3.037 -10.446 1.026 1.00 77.88 92 LEU A CA 1
ATOM 686 C C . LEU A 1 92 ? -1.695 -9.738 1.226 1.00 77.88 92 LEU A C 1
ATOM 688 O O . LEU A 1 92 ? -1.264 -9.593 2.365 1.00 77.88 92 LEU A O 1
ATOM 692 N N . ALA A 1 93 ? -1.071 -9.254 0.152 1.00 79.31 93 ALA A N 1
ATOM 693 C CA . ALA A 1 93 ? 0.273 -8.680 0.205 1.00 79.31 93 ALA A CA 1
ATOM 694 C C . ALA A 1 93 ? 0.398 -7.413 1.076 1.00 79.31 93 ALA A C 1
ATOM 696 O O . ALA A 1 93 ? 1.481 -7.087 1.546 1.00 79.31 93 ALA A O 1
ATOM 697 N N . ASN A 1 94 ? -0.714 -6.710 1.309 1.00 69.81 94 ASN A N 1
ATOM 698 C CA . ASN A 1 94 ? -0.771 -5.525 2.171 1.00 69.81 94 ASN A CA 1
ATOM 699 C C . ASN A 1 94 ? -1.392 -5.801 3.551 1.00 69.81 94 ASN A C 1
ATOM 701 O O . ASN A 1 94 ? -1.783 -4.858 4.243 1.00 69.81 94 ASN A O 1
ATOM 705 N N . LYS A 1 95 ? -1.556 -7.068 3.951 1.00 70.88 95 LYS A N 1
ATOM 706 C CA . LYS A 1 95 ? -2.130 -7.399 5.261 1.00 70.88 95 LYS A CA 1
ATOM 707 C C . LYS A 1 95 ? -1.044 -7.493 6.319 1.00 70.88 95 LYS A C 1
ATOM 709 O O . LYS A 1 95 ? 0.055 -7.973 6.073 1.00 70.88 95 LYS A O 1
ATOM 714 N N . VAL A 1 96 ? -1.402 -7.062 7.519 1.00 67.12 96 VAL A N 1
ATOM 715 C CA . VAL A 1 96 ? -0.621 -7.277 8.734 1.00 67.12 96 VAL A CA 1
ATOM 716 C C . VAL A 1 96 ? -1.320 -8.374 9.527 1.00 67.12 96 VAL A C 1
ATOM 718 O O . VAL A 1 96 ? -2.553 -8.399 9.591 1.00 67.12 96 VAL A O 1
ATOM 721 N N . GLU A 1 97 ? -0.549 -9.285 10.117 1.00 66.50 97 GLU A N 1
ATOM 722 C CA . GLU A 1 97 ? -1.100 -10.251 11.061 1.00 66.50 97 GLU A CA 1
ATOM 723 C C . GLU A 1 97 ? -1.676 -9.501 12.268 1.00 66.50 97 GLU A C 1
ATOM 725 O O . GLU A 1 97 ? -1.004 -8.680 12.894 1.00 66.50 97 GLU A O 1
ATOM 730 N N . MET A 1 98 ? -2.944 -9.755 12.587 1.00 68.44 98 MET A N 1
ATOM 731 C CA . MET A 1 98 ? -3.601 -9.149 13.739 1.00 68.44 98 MET A CA 1
ATOM 732 C C . MET A 1 98 ? -4.450 -10.162 14.489 1.00 68.44 98 MET A C 1
ATOM 734 O O . MET A 1 98 ? -5.108 -11.017 13.897 1.00 68.44 98 MET A O 1
ATOM 738 N N . ARG A 1 99 ? -4.483 -10.018 15.816 1.00 69.38 99 ARG A N 1
ATOM 739 C CA . ARG A 1 99 ? -5.398 -10.771 16.670 1.00 69.38 99 ARG A CA 1
ATOM 740 C C . ARG A 1 99 ? -6.767 -10.092 16.650 1.00 69.38 99 ARG A C 1
ATOM 742 O O . ARG A 1 99 ? -6.937 -9.020 17.224 1.00 69.38 99 ARG A O 1
ATOM 749 N N . LEU A 1 100 ? -7.734 -10.723 15.991 1.00 70.88 100 LEU A N 1
ATOM 750 C CA . LEU A 1 100 ? -9.126 -10.284 15.982 1.00 70.88 100 LEU A CA 1
ATOM 751 C C . LEU A 1 100 ? -9.895 -10.989 17.104 1.00 70.88 100 LEU A C 1
ATOM 753 O O . LEU A 1 100 ? -9.951 -12.215 17.141 1.00 70.88 100 LEU A O 1
ATOM 757 N N . TYR A 1 101 ? -10.541 -10.217 17.976 1.00 73.94 101 TYR A N 1
ATOM 758 C CA . TYR A 1 101 ? -11.590 -10.738 18.850 1.00 73.94 101 TYR A CA 1
ATOM 759 C C . TYR A 1 101 ? -12.934 -10.497 18.171 1.00 73.94 101 TYR A C 1
ATOM 761 O O . TYR A 1 101 ? -13.331 -9.352 17.952 1.00 73.94 101 TYR A O 1
ATOM 769 N N . ALA A 1 102 ? -13.622 -11.574 17.810 1.00 76.38 102 ALA A N 1
ATOM 770 C CA . ALA A 1 102 ? -14.920 -11.518 17.160 1.00 76.38 102 ALA A CA 1
ATOM 771 C C . ALA A 1 102 ? -15.919 -12.413 17.889 1.00 76.38 102 ALA A C 1
ATOM 773 O O . ALA A 1 102 ? -15.559 -13.466 18.411 1.00 76.38 102 ALA A O 1
ATOM 774 N N . ASN A 1 103 ? -17.188 -12.002 17.899 1.00 80.38 103 ASN A N 1
ATOM 775 C CA . ASN A 1 103 ? -18.258 -12.876 18.358 1.00 80.38 103 ASN A CA 1
ATOM 776 C C . ASN A 1 103 ? -18.409 -14.029 17.344 1.00 80.38 103 ASN A C 1
ATOM 778 O O . ASN A 1 103 ? -18.667 -13.741 16.168 1.00 80.38 103 ASN A O 1
ATOM 782 N N . PRO A 1 104 ? -18.275 -15.303 17.761 1.00 79.25 104 PRO A N 1
ATOM 783 C CA . PRO A 1 104 ? -18.342 -16.449 16.853 1.00 79.25 104 PRO A CA 1
ATOM 784 C C . PRO A 1 104 ? -19.680 -16.561 16.108 1.00 79.25 104 PRO A C 1
ATOM 786 O O . PRO A 1 104 ? -19.717 -17.113 15.013 1.00 79.25 104 PRO A O 1
ATOM 789 N N . ALA A 1 105 ? -20.767 -15.984 16.632 1.00 85.44 105 ALA A N 1
ATOM 790 C CA . ALA A 1 105 ? -22.050 -15.931 15.928 1.00 85.44 105 ALA A CA 1
ATOM 791 C C . ALA A 1 105 ? -22.028 -15.019 14.682 1.00 85.44 105 ALA A C 1
ATOM 793 O O . ALA A 1 105 ? -22.848 -15.183 13.782 1.00 85.44 105 ALA A O 1
ATOM 794 N N . ASN A 1 106 ? -21.085 -14.072 14.616 1.00 79.56 106 ASN A N 1
ATOM 795 C CA . ASN A 1 106 ? -21.053 -13.011 13.604 1.00 79.56 106 ASN A CA 1
ATOM 796 C C . ASN A 1 106 ? -19.901 -13.144 12.598 1.00 79.56 106 ASN A C 1
ATOM 798 O O . ASN A 1 106 ? -19.905 -12.452 11.580 1.00 79.56 106 ASN A O 1
ATOM 802 N N . VAL A 1 107 ? -18.910 -14.000 12.862 1.00 81.81 107 VAL A N 1
ATOM 803 C CA . VAL A 1 107 ? -17.756 -14.203 11.976 1.00 81.81 107 VAL A CA 1
ATOM 804 C C . VAL A 1 107 ? -17.609 -15.688 11.684 1.00 81.81 107 VAL A C 1
ATOM 806 O O . VAL A 1 107 ? -17.298 -16.484 12.564 1.00 81.81 107 VAL A O 1
ATOM 809 N N . ARG A 1 108 ? -17.846 -16.061 10.424 1.00 82.06 108 ARG A N 1
ATOM 810 C CA . ARG A 1 108 ? -17.703 -17.441 9.950 1.00 82.06 108 ARG A CA 1
ATOM 811 C C . ARG A 1 108 ? -16.237 -17.766 9.670 1.00 82.06 108 ARG A C 1
ATOM 813 O O . ARG A 1 108 ? -15.449 -16.877 9.346 1.00 82.06 108 ARG A O 1
ATOM 820 N N . ALA A 1 109 ? -15.886 -19.049 9.732 1.00 76.19 109 ALA A N 1
ATOM 821 C CA . ALA A 1 109 ? -14.587 -19.519 9.261 1.00 76.19 109 ALA A CA 1
ATOM 822 C C . ALA A 1 109 ? -14.356 -19.070 7.804 1.00 76.19 109 ALA A C 1
ATOM 824 O O . ALA A 1 109 ? -15.259 -19.155 6.972 1.00 76.19 109 ALA A O 1
ATOM 825 N N . GLY A 1 110 ? -13.162 -18.544 7.516 1.00 73.94 110 GLY A N 1
ATOM 826 C CA . GLY A 1 110 ? -12.811 -17.994 6.201 1.00 73.94 110 GLY A CA 1
ATOM 827 C C . GLY A 1 110 ? -13.338 -16.582 5.911 1.00 73.94 110 GLY A C 1
ATOM 828 O O . GLY A 1 110 ? -13.105 -16.069 4.818 1.00 73.94 110 GLY A O 1
ATOM 829 N N . ALA A 1 111 ? -14.027 -15.927 6.852 1.00 79.06 111 ALA A N 1
ATOM 830 C CA . ALA A 1 111 ? -14.481 -14.553 6.662 1.00 79.06 111 ALA A CA 1
ATOM 831 C C . ALA A 1 111 ? -13.304 -13.586 6.441 1.00 79.06 111 ALA A C 1
ATOM 833 O O . ALA A 1 111 ? -12.287 -13.631 7.136 1.00 79.06 111 ALA A O 1
ATOM 834 N N . VAL A 1 112 ? -13.479 -12.660 5.496 1.00 71.69 112 VAL A N 1
ATOM 835 C CA . VAL A 1 112 ? -12.537 -11.567 5.245 1.00 71.69 112 VAL A CA 1
ATOM 836 C C . VAL A 1 112 ? -13.079 -10.301 5.896 1.00 71.69 112 VAL A C 1
ATOM 838 O O . VAL A 1 112 ? -14.156 -9.828 5.541 1.00 71.69 112 VAL A O 1
ATOM 841 N N . VAL A 1 113 ? -12.323 -9.731 6.834 1.00 75.00 113 VAL A N 1
ATOM 842 C CA . VAL A 1 113 ? -12.643 -8.419 7.406 1.00 75.00 113 VAL A CA 1
ATOM 843 C C . VAL A 1 113 ? -12.189 -7.344 6.425 1.00 75.00 113 VAL A C 1
ATOM 845 O O . VAL A 1 113 ? -10.994 -7.133 6.224 1.00 75.00 113 VAL A O 1
ATOM 848 N N . LEU A 1 114 ? -13.159 -6.691 5.790 1.00 72.75 114 LEU A N 1
ATOM 849 C CA . LEU A 1 114 ? -12.941 -5.555 4.902 1.00 72.75 114 LEU A CA 1
ATOM 850 C C . LEU A 1 114 ? -13.313 -4.283 5.668 1.00 72.75 114 LEU A C 1
ATOM 852 O O . LEU A 1 114 ? -14.490 -4.018 5.894 1.00 72.75 114 LEU A O 1
ATOM 856 N N . GLY A 1 115 ? -12.321 -3.511 6.104 1.00 77.69 115 GLY A N 1
ATOM 857 C CA . GLY A 1 115 ? -12.575 -2.230 6.752 1.00 77.69 115 GLY A CA 1
ATOM 858 C C . GLY A 1 115 ? -11.318 -1.584 7.311 1.00 77.69 115 GLY A C 1
ATOM 859 O O . GLY A 1 115 ? -10.343 -2.257 7.638 1.00 77.69 115 GLY A O 1
ATOM 860 N N . GLU A 1 116 ? -11.354 -0.261 7.419 1.00 81.56 116 GLU A N 1
ATOM 861 C CA . GLU A 1 116 ? -10.303 0.507 8.076 1.00 81.56 116 GLU A CA 1
ATOM 862 C C . GLU A 1 116 ? -10.581 0.549 9.578 1.00 81.56 116 GLU A C 1
ATOM 864 O O . GLU A 1 116 ? -11.661 0.954 10.018 1.00 81.56 116 GLU A O 1
ATOM 869 N N . SER A 1 117 ? -9.609 0.124 10.384 1.00 87.81 117 SER A N 1
ATOM 870 C CA . SER A 1 117 ? -9.696 0.296 11.831 1.00 87.81 117 SER A CA 1
ATOM 871 C C . SER A 1 117 ? -9.672 1.781 12.187 1.00 87.81 117 SER A C 1
ATOM 873 O O . SER A 1 117 ? -8.889 2.545 11.622 1.00 87.81 117 SER A O 1
ATOM 875 N N . ARG A 1 118 ? -10.465 2.181 13.178 1.00 91.38 118 ARG A N 1
ATOM 876 C CA . ARG A 1 118 ? -10.467 3.534 13.742 1.00 91.38 118 ARG A CA 1
ATOM 877 C C . ARG A 1 118 ? -10.246 3.456 15.245 1.00 91.38 118 ARG A C 1
ATOM 879 O O . ARG A 1 118 ? -10.704 2.514 15.893 1.00 91.38 118 ARG A O 1
ATOM 886 N N . ALA A 1 119 ? -9.578 4.459 15.802 1.00 94.69 119 ALA A N 1
ATOM 887 C CA . ALA A 1 119 ? -9.516 4.626 17.247 1.00 94.69 119 ALA A CA 1
ATOM 888 C C . ALA A 1 119 ? -10.909 4.982 17.789 1.00 94.69 119 ALA A C 1
ATOM 890 O O . ALA A 1 119 ? -11.642 5.764 17.176 1.00 94.69 119 ALA A O 1
ATOM 891 N N . CYS A 1 120 ? -11.282 4.409 18.934 1.00 95.94 120 CYS A N 1
ATOM 892 C CA . CYS A 1 120 ? -12.480 4.822 19.656 1.00 95.94 120 CYS A CA 1
ATOM 893 C C . CYS A 1 120 ? -12.351 6.290 20.083 1.00 95.94 120 CYS A C 1
ATOM 895 O O . CYS A 1 120 ? -11.345 6.672 20.675 1.00 95.94 120 CYS A O 1
ATOM 897 N N . LEU A 1 121 ? -13.382 7.097 19.815 1.00 96.81 121 LEU A N 1
ATOM 898 C CA . LEU A 1 121 ? -13.363 8.530 20.124 1.00 96.81 121 LEU A CA 1
ATOM 899 C C . LEU A 1 121 ? -13.462 8.840 21.631 1.00 96.81 121 LEU A C 1
ATOM 901 O O . LEU A 1 121 ? -13.180 9.963 22.033 1.00 96.81 121 LEU A O 1
ATOM 905 N N . ARG A 1 122 ? -13.838 7.868 22.478 1.00 96.00 122 ARG A N 1
ATOM 906 C CA . ARG A 1 122 ? -13.868 8.066 23.936 1.00 96.00 122 ARG A CA 1
ATOM 907 C C . ARG A 1 122 ? -12.435 8.185 24.490 1.00 96.00 122 ARG A C 1
ATOM 909 O O . ARG A 1 122 ? -11.682 7.210 24.368 1.00 96.00 122 ARG A O 1
ATOM 916 N N . PRO A 1 123 ? -12.075 9.297 25.163 1.00 93.94 123 PRO A N 1
ATOM 917 C CA . PRO A 1 123 ? -10.791 9.429 25.845 1.00 93.94 123 PRO A CA 1
ATOM 918 C C . PRO A 1 123 ? -10.536 8.275 26.824 1.00 93.94 123 PRO A C 1
ATOM 920 O O . PRO A 1 123 ? -11.442 7.804 27.506 1.00 93.94 123 PRO A O 1
ATOM 923 N N . GLY A 1 124 ? -9.302 7.770 26.858 1.00 94.31 124 GLY A N 1
ATOM 924 C CA . GLY A 1 124 ? -8.906 6.673 27.749 1.00 94.31 124 GLY A CA 1
ATOM 925 C C . GLY A 1 124 ? -9.367 5.270 27.330 1.00 94.31 124 GLY A C 1
ATOM 926 O O . GLY A 1 124 ? -8.980 4.298 27.969 1.00 94.31 124 GLY A O 1
ATOM 927 N N . CYS A 1 125 ? -10.146 5.110 26.250 1.00 95.56 125 CYS A N 1
ATOM 928 C CA . CYS A 1 125 ? -10.597 3.780 25.831 1.00 95.56 125 CYS A CA 1
ATOM 929 C C . CYS A 1 125 ? -9.478 2.895 25.260 1.00 95.56 125 CYS A C 1
ATOM 931 O O . CYS A 1 125 ? -9.524 1.684 25.440 1.00 95.56 125 CYS A O 1
ATOM 933 N N . GLY A 1 126 ? -8.534 3.463 24.502 1.00 91.88 126 GLY A N 1
ATOM 934 C CA . GLY A 1 126 ? -7.403 2.740 23.894 1.00 91.88 126 GLY A CA 1
ATOM 935 C C . GLY A 1 126 ? -7.749 1.714 22.798 1.00 91.88 126 GLY A C 1
ATOM 936 O O . GLY A 1 126 ? -6.862 1.253 22.086 1.00 91.88 126 GLY A O 1
ATOM 937 N N . VAL A 1 127 ? -9.025 1.363 22.619 1.00 91.19 127 VAL A N 1
ATOM 938 C CA . VAL A 1 127 ? -9.476 0.366 21.639 1.00 91.19 127 VAL A CA 1
ATOM 939 C C . VAL A 1 127 ? -9.469 0.945 20.223 1.00 91.19 127 VAL A C 1
ATOM 941 O O . VAL A 1 127 ? -10.066 1.993 19.966 1.00 91.19 127 VAL A O 1
ATOM 944 N N . SER A 1 128 ? -8.867 0.208 19.288 1.00 90.06 128 SER A N 1
ATOM 945 C CA . SER A 1 128 ? -9.096 0.369 17.847 1.00 90.06 128 SER A CA 1
ATOM 946 C C . SER A 1 128 ? -10.084 -0.687 17.365 1.00 90.06 128 SER A C 1
ATOM 948 O O . SER A 1 128 ? -9.968 -1.855 17.729 1.00 90.06 128 SER A O 1
ATOM 950 N N . PHE A 1 129 ? -11.066 -0.288 16.562 1.00 89.38 129 PHE A N 1
ATOM 951 C CA . PHE A 1 129 ? -12.126 -1.180 16.090 1.00 89.38 129 PHE A CA 1
ATOM 952 C C . PHE A 1 129 ? -12.421 -0.950 14.608 1.00 89.38 129 PHE A C 1
ATOM 954 O O . PHE A 1 129 ? -12.202 0.142 14.086 1.00 89.38 129 PHE A O 1
ATOM 961 N N . VAL A 1 130 ? -12.930 -1.976 13.927 1.00 89.75 130 VAL A N 1
ATOM 962 C CA . VAL A 1 130 ? -13.422 -1.856 12.548 1.00 89.75 130 VAL A CA 1
ATOM 963 C C . VAL A 1 130 ? -14.918 -1.532 12.610 1.00 89.75 130 VAL A C 1
ATOM 965 O O . VAL A 1 130 ? -15.693 -2.353 13.110 1.00 89.75 130 VAL A O 1
ATOM 968 N N . PRO A 1 131 ? -15.356 -0.338 12.178 1.00 90.50 131 PRO A N 1
ATOM 969 C CA . PRO A 1 131 ? -16.758 0.036 12.244 1.00 90.50 131 PRO A CA 1
ATOM 970 C C . PRO A 1 131 ? -17.582 -0.751 11.215 1.00 90.50 131 PRO A C 1
ATOM 972 O O . PRO A 1 131 ? -17.188 -0.892 10.063 1.00 90.50 131 PRO A O 1
ATOM 975 N N . ASN A 1 132 ? -18.766 -1.218 11.617 1.00 87.62 132 ASN A N 1
ATOM 976 C CA . ASN A 1 132 ? -19.718 -1.880 10.717 1.00 87.62 132 ASN A CA 1
ATOM 977 C C . ASN A 1 132 ? -20.504 -0.901 9.821 1.00 87.62 132 ASN A C 1
ATOM 979 O O . ASN A 1 132 ? -21.174 -1.335 8.892 1.00 87.62 132 ASN A O 1
ATOM 983 N N . VAL A 1 133 ? -20.435 0.405 10.104 1.00 89.31 133 VAL A N 1
ATOM 984 C CA . VAL A 1 133 ? -20.997 1.492 9.284 1.00 89.31 133 VAL A CA 1
ATOM 985 C C . VAL A 1 133 ? -20.040 2.698 9.278 1.00 89.31 133 VAL A C 1
ATOM 987 O O . VAL A 1 133 ? -19.439 2.978 10.319 1.00 89.31 133 VAL A O 1
ATOM 990 N N . PRO A 1 134 ? -19.897 3.458 8.171 1.00 88.69 134 PRO A N 1
ATOM 991 C CA . PRO A 1 134 ? -18.853 4.490 8.031 1.00 88.69 134 PRO A CA 1
ATOM 992 C C . PRO A 1 134 ? -18.857 5.595 9.103 1.00 88.69 134 PRO A C 1
ATOM 994 O O . PRO A 1 134 ? -17.806 6.126 9.471 1.00 88.69 134 PRO A O 1
ATOM 997 N N . TRP A 1 135 ? -20.031 5.946 9.632 1.00 92.56 135 TRP A N 1
ATOM 998 C CA . TRP A 1 135 ? -20.202 7.031 10.606 1.00 92.56 135 TRP A CA 1
ATOM 999 C C . TRP A 1 135 ? -19.999 6.608 12.069 1.00 92.56 135 TRP A C 1
ATOM 1001 O O . TRP A 1 135 ? -20.079 7.453 12.962 1.00 92.56 135 TRP A O 1
ATOM 1011 N N . ARG A 1 136 ? -19.740 5.325 12.361 1.00 95.56 136 ARG A N 1
ATOM 1012 C CA . ARG A 1 136 ? -19.556 4.858 13.743 1.00 95.56 136 ARG A CA 1
ATOM 1013 C C . ARG A 1 136 ? -18.229 5.375 14.317 1.00 95.56 136 ARG A C 1
ATOM 1015 O O . ARG A 1 136 ? -17.159 5.042 13.815 1.00 95.56 136 ARG A O 1
ATOM 1022 N N . LYS A 1 137 ? -18.317 6.174 15.390 1.00 96.81 137 LYS A N 1
ATOM 1023 C CA . LYS A 1 137 ? -17.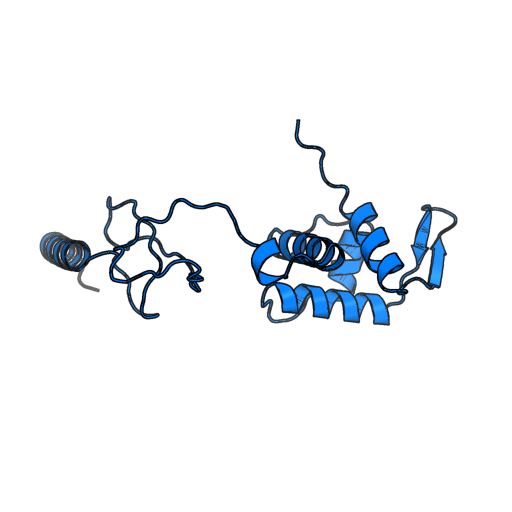172 6.808 16.082 1.00 96.81 137 LYS A CA 1
ATOM 1024 C C . LYS A 1 137 ? -16.723 6.081 17.363 1.00 96.81 137 LYS A C 1
ATOM 1026 O O . LYS A 1 137 ? -15.613 6.303 17.836 1.00 96.81 137 LYS A O 1
ATOM 1031 N N . PHE A 1 138 ? -17.569 5.215 17.926 1.00 97.31 138 PHE A N 1
ATOM 1032 C CA . PHE A 1 138 ? -17.336 4.550 19.215 1.00 97.31 138 PHE A CA 1
ATOM 1033 C C . PHE A 1 138 ? -17.344 3.025 19.073 1.00 97.31 138 PHE A C 1
ATOM 1035 O O . PHE A 1 138 ? -18.138 2.466 18.305 1.00 97.31 138 PHE A O 1
ATOM 1042 N N . CYS A 1 139 ? -16.485 2.345 19.838 1.00 94.62 139 CYS A N 1
ATOM 1043 C CA . CYS A 1 139 ? -16.390 0.885 19.805 1.00 94.62 139 CYS A CA 1
ATOM 1044 C C . CYS A 1 139 ? -17.614 0.200 20.437 1.00 94.62 139 CYS A C 1
ATOM 1046 O O . CYS A 1 139 ? -18.004 -0.870 19.979 1.00 94.62 139 CYS A O 1
ATOM 1048 N N . SER A 1 140 ? -18.278 0.833 21.408 1.00 95.31 140 SER A N 1
ATOM 1049 C CA . SER A 1 140 ? -19.511 0.350 22.048 1.00 95.31 140 SER A CA 1
ATOM 1050 C C . SER A 1 140 ? -20.486 1.495 22.345 1.00 95.31 140 SER A C 1
ATOM 1052 O O . SER A 1 140 ? -20.089 2.663 22.387 1.00 95.31 140 SER A O 1
ATOM 1054 N N . GLU A 1 141 ? -21.760 1.159 22.571 1.00 95.88 141 GLU A N 1
ATOM 1055 C CA . GLU A 1 141 ? -22.770 2.123 23.039 1.00 95.88 141 GLU A CA 1
ATOM 1056 C C . GLU A 1 141 ? -22.419 2.681 24.426 1.00 95.88 141 GLU A C 1
ATOM 1058 O O . GLU A 1 141 ? -22.611 3.864 24.687 1.00 95.88 141 GLU A O 1
ATOM 1063 N N . GLU A 1 142 ? -21.799 1.879 25.296 1.00 96.88 142 GLU A N 1
ATOM 1064 C CA . GLU A 1 142 ? -21.315 2.341 26.604 1.00 96.88 142 GLU A CA 1
ATOM 1065 C C . GLU A 1 142 ? -20.266 3.446 26.456 1.00 96.88 142 GLU A C 1
ATOM 1067 O O . GLU A 1 142 ? -20.335 4.458 27.155 1.00 96.88 142 GLU A O 1
ATOM 1072 N N . CYS A 1 143 ? -19.329 3.294 25.510 1.00 97.25 143 CYS A N 1
ATOM 1073 C CA . CYS A 1 143 ? -18.332 4.327 25.236 1.00 97.25 143 CYS A CA 1
ATOM 1074 C C . CYS A 1 143 ? -18.975 5.613 24.712 1.00 97.25 143 CYS A C 1
ATOM 1076 O O . CYS A 1 143 ? -18.536 6.703 25.075 1.00 97.25 143 CYS A O 1
ATOM 1078 N N . ARG A 1 144 ? -20.018 5.493 23.882 1.00 97.25 144 ARG A N 1
ATOM 1079 C CA . ARG A 1 144 ? -20.793 6.637 23.387 1.00 97.25 144 ARG A CA 1
ATOM 1080 C C . ARG A 1 144 ? -21.518 7.354 24.528 1.00 97.25 144 ARG A C 1
ATOM 1082 O O . ARG A 1 144 ? -21.447 8.575 24.617 1.00 97.25 144 ARG A O 1
ATOM 1089 N N . ALA A 1 145 ? -22.182 6.605 25.408 1.00 97.06 145 ALA A N 1
ATOM 1090 C CA . ALA A 1 145 ? -22.912 7.153 26.549 1.00 97.06 145 ALA A CA 1
ATOM 1091 C C . ALA A 1 145 ? -21.978 7.806 27.582 1.00 97.06 145 ALA A C 1
ATOM 1093 O O . ALA A 1 145 ? -22.316 8.835 28.158 1.00 97.06 145 ALA A O 1
ATOM 1094 N N . GLN A 1 146 ? -20.799 7.226 27.828 1.00 96.00 146 GLN A N 1
ATOM 1095 C CA . GLN A 1 146 ? -19.777 7.838 28.685 1.00 96.00 146 GLN A CA 1
ATOM 1096 C C . GLN A 1 146 ? -19.245 9.132 28.076 1.00 96.00 146 GLN A C 1
ATOM 1098 O O . GLN A 1 146 ? -19.284 10.152 28.745 1.00 96.00 146 GLN A O 1
ATOM 1103 N N . PHE A 1 147 ? -18.889 9.126 26.790 1.00 95.62 147 PHE A N 1
ATOM 1104 C CA . PHE A 1 147 ? -18.449 10.340 26.104 1.00 95.62 147 PHE A CA 1
ATOM 1105 C C . PHE A 1 147 ? -19.487 11.472 26.189 1.00 95.62 147 PHE A C 1
ATOM 1107 O O . PHE A 1 147 ? -19.132 12.615 26.450 1.00 95.62 147 PHE A O 1
ATOM 1114 N N . ALA A 1 148 ? -20.778 11.156 26.025 1.00 94.44 148 ALA A N 1
ATOM 1115 C CA . ALA A 1 148 ? -21.854 12.137 26.170 1.00 94.44 148 ALA A CA 1
ATOM 1116 C C . ALA A 1 148 ? -21.981 12.683 27.606 1.00 94.44 148 ALA A C 1
ATOM 1118 O O . ALA A 1 148 ? -22.220 13.874 27.787 1.00 94.44 148 ALA A O 1
ATOM 1119 N N . ARG A 1 149 ? -21.800 11.831 28.626 1.00 93.88 149 ARG A N 1
ATOM 1120 C CA . ARG A 1 149 ? -21.794 12.252 30.038 1.00 93.88 149 ARG A CA 1
ATOM 1121 C C . ARG A 1 149 ? -20.598 13.142 30.359 1.00 93.88 149 ARG A C 1
ATOM 1123 O O . ARG A 1 149 ? -20.781 14.186 30.974 1.00 93.88 149 ARG A O 1
ATOM 1130 N N . ASP A 1 150 ? -19.410 12.764 29.902 1.00 92.38 150 ASP A N 1
ATOM 1131 C CA . ASP A 1 150 ? -18.186 13.538 30.111 1.00 92.38 150 ASP A CA 1
ATOM 1132 C C . ASP A 1 150 ? -18.289 14.914 29.436 1.00 92.38 150 ASP A C 1
ATOM 1134 O O . ASP A 1 150 ? -17.896 15.922 30.019 1.00 92.38 150 ASP A O 1
ATOM 1138 N N . ALA A 1 151 ? -18.874 14.983 28.235 1.00 90.25 151 ALA A N 1
ATOM 1139 C CA . ALA A 1 151 ? -19.129 16.246 27.542 1.00 90.25 151 ALA A CA 1
ATOM 1140 C C . ALA A 1 151 ? -20.123 17.142 28.306 1.00 90.25 151 ALA A C 1
ATOM 1142 O O . ALA A 1 151 ? -19.892 18.343 28.433 1.00 90.25 151 ALA A O 1
ATOM 1143 N N . ALA A 1 152 ? -21.192 16.560 28.863 1.00 90.44 152 ALA A N 1
ATOM 1144 C CA . ALA A 1 152 ? -22.173 17.296 29.661 1.00 90.44 152 ALA A CA 1
ATOM 1145 C C . ALA A 1 152 ? -21.582 17.847 30.972 1.00 90.44 152 ALA A C 1
ATOM 1147 O O . ALA A 1 152 ? -21.945 18.943 31.390 1.00 90.44 152 ALA A O 1
ATOM 1148 N N . LEU A 1 153 ? -20.663 17.110 31.606 1.00 88.19 153 LEU A N 1
ATOM 1149 C CA . LEU A 1 153 ? -19.995 17.540 32.840 1.00 88.19 153 LEU A CA 1
ATOM 1150 C C . LEU A 1 153 ? -18.935 18.622 32.598 1.00 88.19 153 LEU A C 1
ATOM 1152 O O . LEU A 1 153 ? -18.761 19.497 33.440 1.00 88.19 153 LEU A O 1
ATOM 1156 N N . ASN A 1 154 ? -18.239 18.571 31.460 1.00 85.38 154 ASN A N 1
ATOM 1157 C CA . ASN A 1 154 ? -17.138 19.489 31.157 1.00 85.38 154 ASN A CA 1
ATOM 1158 C C . ASN A 1 154 ? -17.573 20.766 30.418 1.00 85.38 154 ASN A C 1
ATOM 1160 O O . ASN A 1 154 ? -16.731 21.614 30.135 1.00 85.38 154 ASN A O 1
ATOM 1164 N N . GLY A 1 155 ? -18.861 20.920 30.090 1.00 73.38 155 GLY A N 1
ATOM 1165 C CA . GLY A 1 155 ? -19.392 22.141 29.473 1.00 73.38 155 GLY A CA 1
ATOM 1166 C C . GLY A 1 155 ? -18.884 22.433 28.055 1.00 73.38 155 GLY A C 1
ATOM 1167 O O . GLY A 1 155 ? -19.137 23.514 27.535 1.00 73.38 155 GLY A O 1
ATOM 1168 N N . THR A 1 156 ? -18.186 21.500 27.404 1.00 59.41 156 THR A N 1
ATOM 1169 C CA . THR A 1 156 ? -17.717 21.659 26.021 1.00 59.41 156 THR A CA 1
ATOM 1170 C C . THR A 1 156 ? -18.821 21.235 25.057 1.00 59.41 156 THR A C 1
ATOM 1172 O O . THR A 1 156 ? -18.765 20.158 24.459 1.00 59.41 156 THR A O 1
ATOM 1175 N N . GLY A 1 157 ? -19.877 22.038 24.987 1.00 51.50 157 GLY A N 1
ATOM 1176 C CA . GLY A 1 157 ? -20.849 21.974 23.905 1.00 51.50 157 GLY A CA 1
ATOM 1177 C C . GLY A 1 157 ? -20.426 22.932 22.803 1.00 51.50 157 GLY A C 1
ATOM 1178 O O . GLY A 1 157 ? -20.698 24.113 22.945 1.00 51.50 157 GLY A O 1
ATOM 1179 N N . ASP A 1 158 ?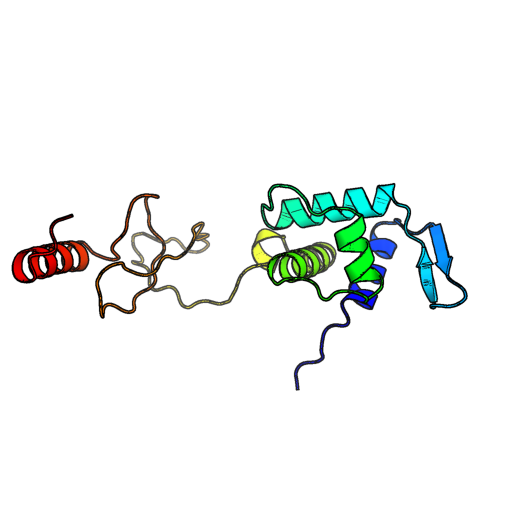 -19.744 22.414 21.778 1.00 49.59 158 ASP A N 1
ATOM 1180 C CA . ASP A 1 158 ? -19.704 22.926 20.395 1.00 49.59 158 ASP A CA 1
ATOM 1181 C C . ASP A 1 158 ? -19.151 21.835 19.455 1.00 49.59 158 ASP A C 1
ATOM 1183 O O . ASP A 1 158 ? -18.023 21.337 19.690 1.00 49.59 158 ASP A O 1
#

Sequence (158 aa):
MSELINIQQFLSTIFEAKGRTEGVDPKTGRFLVSRKDMALTAQELSRLVGKQPPWSPRALQSVYAGTNEPGKKMLAAILAMGAAMDGVSPALANKVEMRLYANPANVRAGAVVLGESRACLRPGCGVSFVPNVPWRKFCSEECRAQFARDAALNGTGD

Foldseek 3Di:
DDDDPPLLVLVQVLCVVVVQFPAADPVPRGGDGDLVRLQVLQVQLCVLQVHPPTDHSVVSVCCNVVVDPDDPSSVLSSQLSSVVVVVHHSVVSNDDDDDDDDDPVVADPPDDDDFDWDDAPQPPPRDTDGDPDPPDRHPDVVSVVVSVVVCVVVVPDD

Radius of gyration: 22.14 Å; chains: 1; bounding box: 50×42×56 Å